Protein AF-A0A7C9BM23-F1 (afdb_monomer)

Mean predicted aligned error: 6.61 Å

Secondary structure (DSSP, 8-state):
-PPPHHHHHHHHHHHHHHHHHHHHHHHHHH-SS--HHHHHHHHHHHHHHHTSS---S-S-TT-HHHHHHHHHHHHHHHHHHHSSS----GGG-EEEEEESSHHHHHHHHB-GGGTTSTT--HHHHHHHHHHHHHHHSEEEEE-TTTBTTSSEEEEEEETTEEEEEEE---

Sequence (170 aa):
MKPNPAQQLYARQCHYDRLHHMKRFHELSALPTLDSDQTRLLHASRAILRGDASGSRSVDLSDSAYLAELDAFEVAENERLSKPYWEPYWSQGSEIGNAQSVEDAMDRYYKHDRLNRPGGTRERLIADRKQELEEKDFACVASHHDSVNGQMVFIRSMGGGLSVWGLPMR

Solvent-accessible surface area (backbone atoms only — not comparable to full-atom values): 9651 Å² total; per-residue (Å²): 132,82,79,51,72,67,56,52,52,50,51,52,50,53,51,49,18,48,43,52,34,49,53,50,34,53,56,55,65,31,46,95,72,70,56,74,65,55,4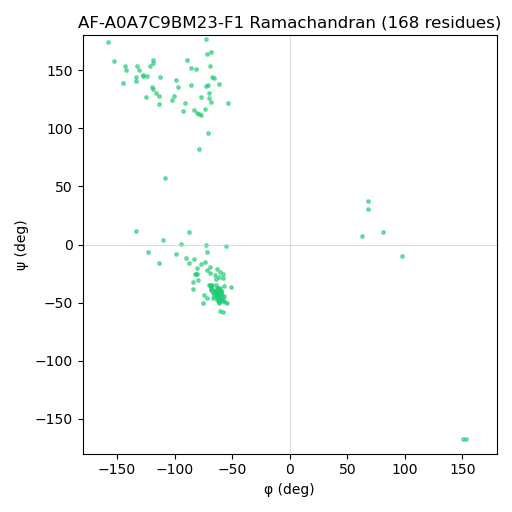6,50,51,36,52,51,24,52,33,31,78,71,67,75,40,89,58,77,84,77,56,67,91,81,44,63,68,60,51,52,53,44,52,52,50,49,51,53,51,50,58,55,67,67,44,99,56,92,76,80,67,64,74,43,36,44,79,77,50,72,29,94,44,70,64,53,39,38,69,73,41,31,46,68,81,62,42,77,39,95,91,45,53,65,67,59,57,44,51,56,34,51,53,34,30,74,77,66,46,32,24,77,64,18,51,42,86,42,17,71,84,55,22,29,29,32,38,30,74,45,105,88,46,33,40,27,32,39,28,73,85,129

pLDDT: mean 89.25, std 8.14, range [60.0, 98.0]

Structure (mmCIF, N/CA/C/O backbone):
data_AF-A0A7C9BM23-F1
#
_entry.id   AF-A0A7C9BM23-F1
#
loop_
_atom_site.group_PDB
_atom_site.id
_atom_site.type_symbol
_atom_site.label_atom_id
_atom_site.label_alt_id
_atom_site.label_comp_id
_atom_site.label_asym_id
_atom_site.label_entity_id
_atom_site.label_seq_id
_atom_site.pdbx_PDB_ins_code
_atom_site.Cartn_x
_atom_site.Cartn_y
_atom_site.Cartn_z
_atom_site.occupancy
_atom_site.B_iso_or_equiv
_atom_site.auth_seq_id
_atom_site.auth_comp_id
_atom_site.auth_asym_id
_atom_site.auth_atom_id
_atom_site.pdbx_PDB_model_num
ATOM 1 N N . MET A 1 1 ? 16.071 21.360 -28.395 1.00 68.06 1 MET A N 1
ATOM 2 C CA . MET A 1 1 ? 16.633 20.216 -29.153 1.00 68.06 1 MET A CA 1
ATOM 3 C C . MET A 1 1 ? 15.779 18.991 -28.869 1.00 68.06 1 MET A C 1
ATOM 5 O O . MET A 1 1 ? 15.486 18.762 -27.704 1.00 68.06 1 MET A O 1
ATOM 9 N N . LYS A 1 2 ? 15.331 18.247 -29.890 1.00 70.38 2 LYS A N 1
ATOM 10 C CA . LYS A 1 2 ? 14.633 16.966 -29.675 1.00 70.38 2 LYS A CA 1
ATOM 11 C C . LYS A 1 2 ? 15.652 15.922 -29.181 1.00 70.38 2 LYS A C 1
ATOM 13 O O . LYS A 1 2 ? 16.759 15.917 -29.721 1.00 70.38 2 LYS A O 1
ATOM 18 N N . PRO A 1 3 ? 15.323 15.081 -28.184 1.00 75.94 3 PRO A N 1
ATOM 19 C CA . PRO A 1 3 ? 16.239 14.051 -27.703 1.00 75.94 3 PRO A CA 1
ATOM 20 C C . PRO A 1 3 ? 16.566 13.063 -28.826 1.00 75.94 3 PRO A C 1
ATOM 22 O O . PRO A 1 3 ? 15.678 12.679 -29.594 1.00 75.94 3 PRO A O 1
ATOM 25 N N . ASN A 1 4 ? 17.835 12.670 -28.932 1.00 90.38 4 ASN A N 1
ATOM 26 C CA . ASN A 1 4 ? 18.282 11.701 -29.931 1.00 90.38 4 ASN A CA 1
ATOM 27 C C . ASN A 1 4 ? 17.778 10.275 -29.586 1.00 90.38 4 ASN A C 1
ATOM 29 O O . ASN A 1 4 ? 17.361 10.031 -28.450 1.00 90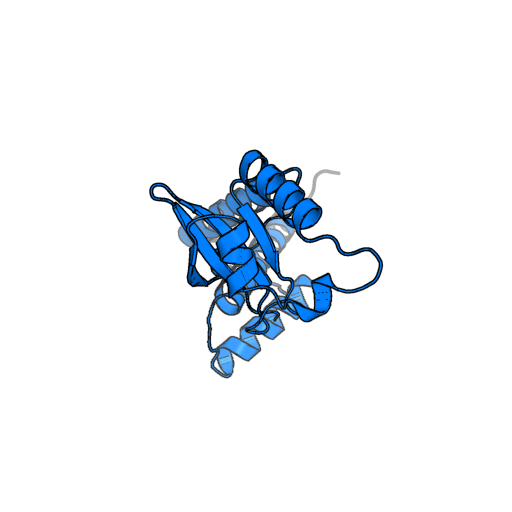.38 4 ASN A O 1
ATOM 33 N N . PRO A 1 5 ? 17.807 9.314 -30.529 1.00 90.38 5 PRO A N 1
ATOM 34 C CA . PRO A 1 5 ? 17.286 7.964 -30.288 1.00 90.38 5 PRO A CA 1
ATOM 35 C C . PRO A 1 5 ? 17.925 7.244 -29.090 1.00 90.38 5 PRO A C 1
ATOM 37 O O . PRO A 1 5 ? 17.234 6.553 -28.348 1.00 90.38 5 PRO A O 1
ATOM 40 N N . ALA A 1 6 ? 19.224 7.447 -28.850 1.00 89.44 6 ALA A N 1
ATOM 41 C CA . ALA A 1 6 ? 19.921 6.852 -27.711 1.00 89.44 6 ALA A CA 1
ATOM 42 C C . ALA A 1 6 ? 19.444 7.436 -26.369 1.00 89.44 6 ALA A C 1
ATOM 44 O O . ALA A 1 6 ? 19.278 6.702 -25.400 1.00 89.44 6 ALA A O 1
ATOM 45 N N . GLN A 1 7 ? 19.168 8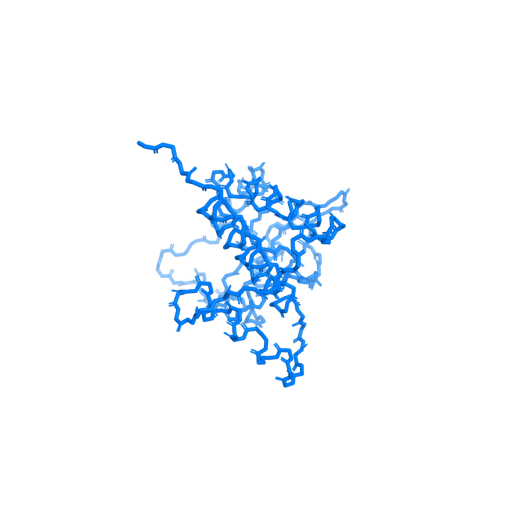.742 -26.320 1.00 90.31 7 GLN A N 1
ATOM 46 C CA . GLN A 1 7 ? 18.601 9.413 -25.148 1.00 90.31 7 GLN A CA 1
ATOM 47 C C . GLN A 1 7 ? 17.176 8.936 -24.864 1.00 90.31 7 GLN A C 1
ATOM 49 O O . GLN A 1 7 ? 16.829 8.727 -23.705 1.00 90.31 7 GLN A O 1
ATOM 54 N N . GLN A 1 8 ? 16.364 8.726 -25.904 1.00 91.25 8 GLN A N 1
ATOM 55 C CA . GLN A 1 8 ? 15.010 8.185 -25.754 1.00 91.25 8 GLN A CA 1
ATOM 56 C C . GLN A 1 8 ? 15.036 6.742 -25.237 1.00 91.25 8 GLN A C 1
ATOM 58 O O . GLN A 1 8 ? 14.298 6.411 -24.312 1.00 91.25 8 GLN A O 1
ATOM 63 N N . LEU A 1 9 ? 15.923 5.901 -25.782 1.00 91.75 9 LEU A N 1
ATOM 64 C CA . LEU A 1 9 ? 16.106 4.527 -25.313 1.00 91.75 9 LEU A CA 1
ATOM 65 C C . LEU A 1 9 ? 16.580 4.486 -23.857 1.00 91.75 9 LEU A C 1
ATOM 67 O O . LEU A 1 9 ? 16.040 3.728 -23.058 1.00 91.75 9 LEU A O 1
ATOM 71 N N . TYR A 1 10 ? 17.554 5.325 -23.502 1.00 91.50 10 TYR A N 1
ATOM 72 C CA . TYR A 1 10 ? 18.053 5.425 -22.134 1.00 91.50 10 TYR A CA 1
ATOM 73 C C . TYR A 1 10 ? 16.958 5.871 -21.159 1.00 91.50 10 TYR A C 1
ATOM 75 O O . TYR A 1 10 ? 16.771 5.243 -20.123 1.00 91.50 10 TYR A O 1
ATOM 83 N N . ALA A 1 11 ? 16.186 6.904 -21.510 1.00 91.50 11 ALA A N 1
ATOM 84 C CA . ALA A 1 11 ? 15.067 7.360 -20.690 1.00 91.50 11 ALA A CA 1
ATOM 85 C C . ALA A 1 11 ? 14.018 6.255 -20.497 1.00 91.50 11 ALA A C 1
ATOM 87 O O . ALA A 1 11 ? 13.554 6.043 -19.378 1.00 91.50 11 ALA A O 1
ATOM 88 N N . ARG A 1 12 ? 13.702 5.509 -21.563 1.00 93.94 12 ARG A N 1
ATOM 89 C CA . ARG A 1 12 ? 12.789 4.361 -21.503 1.00 93.94 12 ARG A CA 1
ATOM 90 C C . ARG A 1 12 ? 13.326 3.244 -20.606 1.00 93.94 12 ARG A C 1
ATOM 92 O O . ARG A 1 12 ? 12.566 2.692 -19.820 1.00 93.94 12 ARG A O 1
ATOM 99 N N . GLN A 1 13 ? 14.622 2.941 -20.674 1.00 94.88 13 GLN A N 1
ATOM 100 C CA . GLN A 1 13 ? 15.256 1.972 -19.778 1.00 94.88 13 GLN A CA 1
ATOM 101 C C . GLN A 1 13 ? 15.152 2.419 -18.315 1.00 94.88 13 GLN A C 1
ATOM 103 O O . GLN A 1 13 ? 14.698 1.650 -17.475 1.00 94.88 13 GLN A O 1
ATOM 108 N N . CYS A 1 14 ? 15.511 3.671 -18.013 1.00 92.44 14 CYS A N 1
ATOM 109 C CA . CYS A 1 14 ? 15.424 4.214 -16.657 1.00 92.44 14 CYS A CA 1
ATOM 110 C C . CYS A 1 14 ? 13.993 4.200 -16.106 1.00 92.44 14 CYS A C 1
ATOM 112 O O . CYS A 1 14 ? 13.806 3.948 -14.917 1.00 92.44 14 CYS A O 1
ATOM 114 N N . HIS A 1 15 ? 13.001 4.470 -16.960 1.00 94.19 15 HIS A N 1
ATOM 115 C CA . HIS A 1 15 ? 11.582 4.399 -16.609 1.00 94.19 15 HIS A CA 1
ATOM 116 C C . HIS A 1 15 ? 11.199 3.004 -16.115 1.00 94.19 15 HIS A C 1
ATOM 118 O O . HIS A 1 15 ? 10.787 2.837 -14.967 1.00 94.19 15 HIS A O 1
ATOM 124 N N . TYR A 1 16 ? 11.419 1.987 -16.948 1.00 96.56 16 TYR A N 1
ATOM 125 C CA . TYR A 1 16 ? 11.035 0.618 -16.613 1.00 96.56 16 TYR A CA 1
ATOM 126 C C . TYR A 1 16 ? 11.883 0.007 -15.501 1.00 96.56 16 TYR A C 1
ATOM 128 O O . TYR A 1 16 ? 11.343 -0.704 -14.657 1.00 96.56 16 TYR A O 1
ATOM 136 N N . ASP A 1 17 ? 13.176 0.329 -15.422 1.00 95.38 17 ASP A N 1
ATOM 137 C CA . ASP A 1 17 ? 14.011 -0.094 -14.296 1.00 95.38 17 ASP A CA 1
ATOM 138 C C . ASP A 1 17 ? 13.455 0.449 -12.970 1.00 95.38 17 ASP A C 1
ATOM 140 O O . ASP A 1 17 ? 13.357 -0.282 -11.979 1.00 95.38 17 ASP A O 1
ATOM 144 N N . ARG A 1 18 ? 13.025 1.718 -12.943 1.00 94.44 18 ARG A N 1
ATOM 145 C CA . ARG A 1 18 ? 12.400 2.312 -11.757 1.00 94.44 18 ARG A CA 1
ATOM 146 C C . ARG A 1 18 ? 11.097 1.599 -11.398 1.00 94.44 18 ARG A C 1
ATOM 148 O O . ARG A 1 18 ? 10.930 1.243 -10.231 1.00 94.44 18 ARG A O 1
ATOM 155 N N . LEU A 1 19 ? 10.213 1.361 -12.370 1.00 96.06 19 LEU A N 1
ATOM 156 C CA . LEU A 1 19 ? 8.953 0.643 -12.144 1.00 96.06 19 LEU A CA 1
ATOM 157 C C . LEU A 1 19 ? 9.189 -0.779 -11.623 1.00 96.06 19 LEU A C 1
ATOM 159 O O . LEU A 1 19 ? 8.552 -1.181 -10.651 1.00 96.06 19 LEU A O 1
ATOM 163 N N . HIS A 1 20 ? 10.161 -1.505 -12.181 1.00 96.75 20 HIS A N 1
ATOM 164 C CA . HIS A 1 20 ? 10.568 -2.823 -11.692 1.00 96.75 20 HIS A CA 1
ATOM 165 C C . HIS A 1 20 ? 10.965 -2.779 -10.214 1.00 96.75 20 HIS A C 1
ATOM 167 O O . HIS A 1 20 ? 10.493 -3.583 -9.408 1.00 96.75 20 HIS A O 1
ATOM 173 N N . HIS A 1 21 ? 11.820 -1.827 -9.832 1.00 95.88 21 HIS A N 1
ATOM 174 C CA . HIS A 1 21 ? 12.266 -1.708 -8.447 1.00 95.88 21 HIS A CA 1
ATOM 175 C C . HIS A 1 21 ? 11.147 -1.276 -7.498 1.00 95.88 21 HIS A C 1
ATOM 177 O O . HIS A 1 21 ? 11.109 -1.775 -6.372 1.00 95.88 21 HIS A O 1
ATOM 183 N N . MET A 1 22 ? 10.229 -0.408 -7.940 1.00 94.00 22 MET A N 1
ATOM 184 C CA . MET A 1 22 ? 9.022 -0.067 -7.182 1.00 94.00 22 MET A CA 1
ATOM 185 C C . MET A 1 22 ? 8.180 -1.319 -6.954 1.00 94.00 22 MET A C 1
ATOM 187 O O . MET A 1 22 ? 7.976 -1.709 -5.806 1.00 94.00 22 MET A O 1
ATOM 191 N N . LYS A 1 23 ? 7.776 -2.006 -8.025 1.00 94.75 23 LYS A N 1
ATOM 192 C CA . LYS A 1 23 ? 6.951 -3.214 -7.952 1.00 94.75 23 LYS A CA 1
ATOM 193 C C . LYS A 1 23 ? 7.570 -4.280 -7.045 1.00 94.75 23 LYS A C 1
ATOM 195 O O . LYS A 1 23 ? 6.929 -4.722 -6.095 1.00 94.75 23 LYS A O 1
ATOM 200 N N . ARG A 1 24 ? 8.853 -4.600 -7.245 1.00 95.00 24 ARG A N 1
ATOM 201 C CA . ARG A 1 24 ? 9.592 -5.562 -6.411 1.00 95.00 24 ARG A CA 1
ATOM 202 C C . ARG A 1 24 ? 9.637 -5.139 -4.942 1.00 95.00 24 ARG A C 1
ATOM 204 O O . ARG A 1 24 ? 9.511 -5.980 -4.057 1.00 95.00 24 ARG A O 1
ATOM 211 N N . PHE A 1 25 ? 9.812 -3.846 -4.662 1.00 92.94 25 PHE A N 1
ATOM 212 C CA . PHE A 1 25 ? 9.757 -3.334 -3.294 1.00 92.94 25 PHE A CA 1
ATOM 213 C C . PHE A 1 25 ? 8.370 -3.541 -2.673 1.00 92.94 25 PHE A C 1
ATOM 215 O O . PHE A 1 25 ? 8.296 -3.993 -1.529 1.00 92.94 25 PHE A O 1
ATOM 222 N N . HIS A 1 26 ? 7.287 -3.265 -3.408 1.00 89.69 26 HIS A N 1
ATOM 223 C CA . HIS A 1 26 ? 5.919 -3.482 -2.929 1.00 89.69 26 HIS A CA 1
ATOM 224 C C . HIS A 1 26 ? 5.643 -4.951 -2.620 1.00 89.69 26 HIS A C 1
ATOM 226 O O . HIS A 1 26 ? 5.177 -5.256 -1.523 1.00 89.69 26 HIS A O 1
ATOM 232 N N . GLU A 1 27 ? 5.983 -5.847 -3.543 1.00 91.81 27 GLU A N 1
ATOM 233 C CA . GLU A 1 27 ? 5.754 -7.288 -3.407 1.00 91.81 27 GLU A CA 1
ATOM 234 C C . GLU A 1 27 ? 6.509 -7.873 -2.216 1.00 91.81 27 GLU A C 1
ATOM 236 O O . GLU A 1 27 ? 5.921 -8.535 -1.365 1.00 91.81 27 GLU A O 1
ATOM 241 N N . LEU A 1 28 ? 7.801 -7.564 -2.091 1.00 91.94 28 LEU A N 1
ATOM 242 C CA . LEU A 1 28 ? 8.608 -8.042 -0.968 1.00 91.94 28 LEU A CA 1
ATOM 243 C C . LEU A 1 28 ? 8.169 -7.407 0.363 1.00 91.94 28 LEU A C 1
ATOM 245 O O . LEU A 1 28 ? 8.174 -8.066 1.401 1.00 91.94 28 LEU A O 1
ATOM 249 N N . SER A 1 29 ? 7.733 -6.145 0.361 1.00 87.19 29 SER A N 1
ATOM 250 C CA . SER A 1 29 ? 7.209 -5.495 1.572 1.00 87.19 29 SER A CA 1
ATOM 251 C C . SER A 1 29 ? 5.861 -6.062 2.025 1.00 87.19 29 SER A C 1
ATOM 253 O O . SER A 1 29 ? 5.497 -5.882 3.185 1.00 87.19 29 SER A O 1
ATOM 255 N N . ALA A 1 30 ? 5.132 -6.750 1.146 1.00 84.56 30 ALA A N 1
ATOM 256 C CA . ALA A 1 30 ? 3.890 -7.431 1.488 1.00 84.56 30 ALA A CA 1
ATOM 257 C C . ALA A 1 30 ? 4.117 -8.813 2.127 1.00 84.56 30 ALA A C 1
ATOM 259 O O . ALA A 1 30 ? 3.288 -9.275 2.909 1.00 84.56 30 ALA A O 1
ATOM 260 N N . LEU A 1 31 ? 5.250 -9.474 1.857 1.00 85.75 31 LEU A N 1
ATOM 261 C CA . LEU A 1 31 ? 5.505 -10.830 2.355 1.00 85.75 31 LEU A CA 1
ATOM 262 C C . LEU A 1 31 ? 5.731 -10.850 3.871 1.00 85.75 31 LEU A C 1
ATOM 264 O O . LEU A 1 31 ? 6.624 -10.145 4.337 1.00 85.75 31 LEU A O 1
ATOM 268 N N . PRO A 1 32 ? 5.000 -11.656 4.666 1.00 79.44 32 PRO A N 1
ATOM 269 C CA . PRO A 1 32 ? 5.094 -11.652 6.132 1.00 79.44 32 PRO A CA 1
ATOM 270 C C . PRO A 1 32 ? 6.470 -12.079 6.657 1.00 79.44 32 PRO A C 1
ATOM 272 O O . PRO A 1 32 ? 6.901 -11.616 7.709 1.00 79.44 32 PRO A O 1
ATOM 275 N N . THR A 1 33 ? 7.165 -12.938 5.913 1.00 85.19 33 THR A N 1
ATOM 276 C CA . THR A 1 33 ? 8.538 -13.365 6.190 1.00 85.19 33 THR A CA 1
ATOM 277 C C . THR A 1 33 ? 9.340 -13.300 4.899 1.00 85.19 33 THR A C 1
ATOM 279 O O . THR A 1 33 ? 8.792 -13.542 3.824 1.00 85.19 33 THR A O 1
ATOM 282 N N . LEU A 1 34 ? 10.613 -12.928 5.014 1.00 89.94 34 LEU A N 1
ATOM 283 C CA . LEU A 1 34 ? 11.549 -12.848 3.899 1.00 89.94 34 LEU A CA 1
ATOM 284 C C . LEU A 1 34 ? 12.708 -13.797 4.171 1.00 89.94 34 LEU A C 1
ATOM 286 O O . LEU A 1 34 ? 13.249 -13.809 5.280 1.00 89.94 34 LEU A O 1
ATOM 290 N N . ASP A 1 35 ? 13.115 -14.555 3.160 1.00 94.94 35 ASP A N 1
ATOM 291 C CA . ASP A 1 35 ? 14.406 -15.235 3.197 1.00 94.94 35 ASP A CA 1
ATOM 292 C C . ASP A 1 35 ? 15.569 -14.233 3.015 1.00 94.94 35 ASP A C 1
ATOM 294 O O . ASP A 1 35 ? 15.382 -13.020 2.836 1.00 94.94 35 ASP A O 1
ATOM 298 N N . SER A 1 36 ? 16.806 -14.727 3.098 1.00 94.44 36 SER A N 1
ATOM 299 C CA . SER A 1 36 ? 18.003 -13.889 2.979 1.00 94.44 36 SER A CA 1
ATOM 300 C C . SER A 1 36 ? 18.130 -13.206 1.616 1.00 94.44 36 SER A C 1
ATOM 302 O O . SER A 1 36 ? 18.566 -12.054 1.542 1.00 94.44 36 SER A O 1
ATOM 304 N N . ASP A 1 37 ? 17.745 -13.887 0.537 1.00 95.44 37 ASP A N 1
ATOM 305 C CA . ASP A 1 37 ? 17.838 -13.344 -0.817 1.00 95.44 37 ASP A CA 1
ATOM 306 C C . ASP A 1 37 ? 16.762 -12.293 -1.067 1.00 95.44 37 ASP A C 1
ATOM 308 O O . ASP A 1 37 ? 17.052 -11.209 -1.574 1.00 95.44 37 ASP A O 1
ATOM 312 N N . GLN A 1 38 ? 15.538 -12.560 -0.634 1.00 95.44 38 GLN A N 1
ATOM 313 C CA . GLN A 1 38 ? 14.426 -11.621 -0.667 1.00 95.44 38 GLN A CA 1
ATOM 314 C C . GLN A 1 38 ? 14.732 -10.366 0.155 1.00 95.44 38 GLN A C 1
ATOM 316 O O . GLN A 1 38 ? 14.505 -9.248 -0.309 1.00 95.44 38 GLN A O 1
ATOM 321 N N . THR A 1 39 ? 15.337 -10.524 1.333 1.00 93.69 39 THR A N 1
ATOM 322 C CA . THR A 1 39 ? 15.798 -9.399 2.159 1.00 93.69 39 THR A CA 1
ATOM 323 C C . THR A 1 39 ? 16.825 -8.553 1.405 1.00 93.69 39 THR A C 1
ATOM 325 O O . THR A 1 39 ?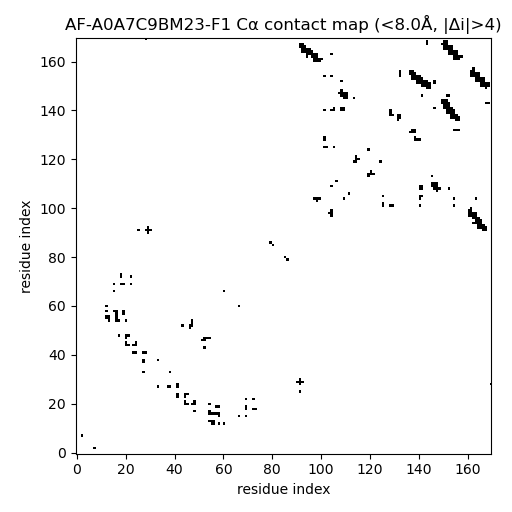 16.694 -7.329 1.311 1.00 93.69 39 THR A O 1
ATOM 328 N N . ARG A 1 40 ? 17.822 -9.196 0.784 1.00 95.00 40 ARG A N 1
ATOM 329 C CA . ARG A 1 40 ? 18.836 -8.517 -0.035 1.00 95.00 40 ARG A CA 1
ATOM 330 C C . ARG A 1 40 ? 18.213 -7.774 -1.221 1.00 95.00 40 ARG A C 1
ATOM 332 O O . ARG A 1 40 ? 18.575 -6.625 -1.474 1.00 95.00 40 ARG A O 1
ATOM 339 N N . LEU A 1 41 ? 17.269 -8.392 -1.931 1.00 94.88 41 LEU A N 1
ATOM 340 C CA . LEU A 1 41 ? 16.561 -7.783 -3.062 1.00 94.88 41 LEU A CA 1
ATOM 341 C C . LEU A 1 41 ? 15.706 -6.585 -2.632 1.00 94.88 41 LEU A C 1
ATOM 343 O O . LEU A 1 41 ? 15.694 -5.563 -3.328 1.00 94.88 41 LEU A O 1
ATOM 347 N N . LEU A 1 42 ? 15.033 -6.667 -1.483 1.00 93.94 42 LEU A N 1
ATOM 348 C CA . LEU A 1 42 ? 14.263 -5.561 -0.915 1.00 93.94 42 LEU A CA 1
ATOM 349 C C . LEU A 1 42 ? 15.176 -4.365 -0.614 1.00 93.94 42 LEU A C 1
ATOM 351 O O . LEU A 1 42 ? 14.903 -3.252 -1.071 1.00 93.94 42 LEU A O 1
ATOM 355 N N . HIS A 1 43 ? 16.296 -4.596 0.081 1.00 93.00 43 HIS A N 1
ATOM 356 C CA . HIS A 1 43 ? 17.279 -3.550 0.382 1.00 93.00 43 HIS A CA 1
ATOM 357 C C . HIS A 1 43 ? 17.888 -2.936 -0.881 1.00 93.00 43 HIS A C 1
ATOM 359 O O . HIS A 1 43 ? 17.973 -1.712 -0.976 1.00 93.00 43 HIS A O 1
ATOM 365 N N . ALA A 1 44 ? 18.249 -3.758 -1.871 1.00 93.31 44 ALA A N 1
ATOM 366 C CA . ALA A 1 44 ? 18.778 -3.276 -3.144 1.00 93.31 44 ALA A CA 1
ATOM 367 C C . ALA A 1 44 ? 17.763 -2.390 -3.885 1.00 93.31 44 ALA A C 1
ATOM 369 O O . ALA A 1 44 ? 18.114 -1.315 -4.362 1.00 93.31 44 ALA A O 1
ATOM 370 N N . SER A 1 45 ? 16.488 -2.798 -3.930 1.00 95.06 45 SER A N 1
ATOM 371 C CA . SER A 1 45 ? 15.414 -1.981 -4.524 1.00 95.06 45 SER A CA 1
ATOM 372 C C . SER A 1 45 ? 15.271 -0.649 -3.802 1.00 95.06 45 SER A C 1
ATOM 374 O O . SER A 1 45 ? 15.207 0.394 -4.442 1.00 95.06 45 SER A O 1
ATOM 376 N N . ARG A 1 46 ? 15.274 -0.674 -2.464 1.00 93.75 46 ARG A N 1
ATOM 377 C CA . ARG A 1 46 ? 15.160 0.531 -1.638 1.00 93.75 46 ARG A CA 1
ATOM 378 C C . ARG A 1 46 ? 16.304 1.511 -1.897 1.00 93.75 46 ARG A C 1
ATOM 380 O O . ARG A 1 46 ? 16.042 2.703 -2.014 1.00 93.75 46 ARG A O 1
ATOM 387 N N . ALA A 1 47 ? 17.540 1.021 -1.996 1.00 92.75 47 ALA A N 1
ATOM 388 C CA . ALA A 1 47 ? 18.710 1.848 -2.292 1.00 92.75 47 ALA A CA 1
ATOM 389 C C . ALA A 1 47 ? 18.602 2.503 -3.678 1.00 92.75 47 ALA A C 1
ATOM 391 O O . ALA A 1 47 ? 18.794 3.708 -3.811 1.00 92.75 47 ALA A O 1
ATOM 392 N N . ILE A 1 48 ? 18.205 1.739 -4.699 1.00 93.12 48 ILE A N 1
ATOM 393 C CA . ILE A 1 48 ? 18.019 2.258 -6.062 1.00 93.12 48 ILE A CA 1
ATOM 394 C C . ILE A 1 48 ? 16.923 3.329 -6.107 1.00 93.12 48 ILE A C 1
ATOM 396 O O . ILE A 1 48 ? 17.130 4.401 -6.671 1.00 93.12 48 ILE A O 1
ATOM 400 N N . LEU A 1 49 ? 15.774 3.082 -5.472 1.00 92.25 49 LEU A N 1
ATOM 401 C CA . LEU A 1 49 ? 14.656 4.034 -5.447 1.00 92.25 49 LEU A CA 1
ATOM 402 C C . LEU A 1 49 ? 14.988 5.337 -4.707 1.00 92.25 49 LEU A C 1
ATOM 404 O O . LEU A 1 49 ? 14.398 6.374 -5.006 1.00 92.25 49 LEU A O 1
ATOM 408 N N . ARG A 1 50 ? 15.933 5.296 -3.762 1.00 92.69 50 ARG A N 1
ATOM 409 C CA . ARG A 1 50 ? 16.454 6.477 -3.055 1.00 92.69 50 ARG A CA 1
ATOM 410 C C . ARG A 1 50 ? 17.548 7.219 -3.818 1.00 92.69 50 ARG A C 1
ATOM 412 O O . ARG A 1 50 ? 17.872 8.342 -3.449 1.00 92.69 50 ARG A O 1
ATOM 419 N N . GLY A 1 51 ? 18.088 6.620 -4.879 1.00 89.69 51 GLY A N 1
ATOM 420 C CA . GLY A 1 51 ? 19.249 7.140 -5.598 1.00 89.69 51 GLY A CA 1
ATOM 421 C C . GLY A 1 51 ? 20.590 6.805 -4.938 1.00 89.69 51 GLY A C 1
ATOM 422 O O . GLY A 1 51 ? 21.614 7.327 -5.367 1.00 89.69 51 GLY A O 1
ATOM 423 N N . ASP A 1 52 ? 20.602 5.917 -3.939 1.00 90.69 52 ASP A N 1
ATOM 424 C CA . ASP A 1 52 ? 21.815 5.475 -3.236 1.00 90.69 52 ASP A CA 1
ATOM 425 C C . ASP A 1 52 ? 22.624 4.453 -4.064 1.00 90.69 52 ASP A C 1
ATOM 427 O O . ASP A 1 52 ? 23.795 4.199 -3.786 1.00 90.69 52 ASP A O 1
ATOM 431 N N . ALA A 1 53 ? 22.004 3.843 -5.081 1.00 87.19 53 ALA A N 1
ATOM 432 C CA . ALA A 1 53 ? 22.622 2.873 -5.983 1.00 87.19 53 ALA A CA 1
ATOM 433 C C . ALA A 1 53 ? 22.105 3.041 -7.421 1.00 87.19 53 ALA A C 1
ATOM 435 O O . ALA A 1 53 ? 20.975 3.483 -7.639 1.00 87.19 53 ALA A O 1
ATOM 436 N N . SER A 1 54 ? 22.908 2.651 -8.417 1.00 80.50 54 SER A N 1
ATOM 437 C CA . SER A 1 54 ? 22.454 2.616 -9.809 1.00 80.50 54 SER A CA 1
ATOM 438 C C . SER A 1 54 ? 21.566 1.395 -10.056 1.00 80.50 54 SER A C 1
ATOM 440 O O . SER A 1 54 ? 21.943 0.258 -9.780 1.00 80.50 54 SER A O 1
ATOM 442 N N . GLY A 1 55 ? 20.377 1.630 -10.602 1.00 70.19 55 GLY A N 1
ATOM 443 C CA . GLY A 1 55 ? 19.463 0.576 -11.041 1.00 70.19 55 GLY A CA 1
ATOM 444 C C . GLY A 1 55 ? 19.380 0.512 -12.551 1.00 70.19 55 GLY A C 1
ATOM 445 O O . GLY A 1 55 ? 18.309 0.739 -13.087 1.00 70.19 55 GLY A O 1
ATOM 446 N N . SER A 1 56 ? 20.502 0.317 -13.242 1.00 71.94 56 SER A N 1
ATOM 447 C CA . SER A 1 56 ? 20.505 0.298 -14.708 1.00 71.94 56 SER A CA 1
ATOM 448 C C . SER A 1 56 ? 20.443 -1.124 -15.259 1.00 71.94 56 SER A C 1
ATOM 450 O O . SER A 1 56 ? 21.257 -1.956 -14.854 1.00 71.94 56 SER A O 1
ATOM 452 N N . ARG A 1 57 ? 19.601 -1.332 -16.279 1.00 83.75 57 ARG A N 1
ATOM 453 C CA . ARG A 1 57 ? 19.456 -2.572 -17.068 1.00 83.75 57 ARG A CA 1
ATOM 454 C C . ARG A 1 57 ? 18.873 -3.743 -16.274 1.00 83.75 57 ARG A C 1
ATOM 456 O O . ARG A 1 57 ? 19.283 -4.885 -16.464 1.00 83.75 57 ARG A O 1
ATOM 463 N N . SER A 1 58 ? 17.929 -3.449 -15.388 1.00 89.75 58 SER A N 1
ATOM 464 C CA . SER A 1 58 ? 17.183 -4.459 -14.630 1.00 89.75 58 SER A CA 1
ATOM 465 C C . SER A 1 58 ? 16.048 -5.077 -15.452 1.00 89.75 58 SER A C 1
ATOM 467 O O . SER A 1 58 ? 15.583 -6.163 -15.117 1.00 89.75 58 SER A O 1
ATOM 469 N N . VAL A 1 59 ? 15.601 -4.392 -16.511 1.00 94.44 59 VAL A N 1
ATOM 470 C CA . VAL A 1 59 ? 14.480 -4.808 -17.365 1.00 94.44 59 VAL A CA 1
ATOM 471 C C . VAL A 1 59 ? 14.924 -5.033 -18.809 1.00 94.44 59 VAL A C 1
ATOM 473 O O . VAL A 1 59 ? 15.606 -4.190 -19.394 1.00 94.44 59 VAL A O 1
ATOM 476 N N . ASP A 1 60 ? 14.487 -6.144 -19.402 1.00 95.25 60 ASP A N 1
ATOM 477 C CA . ASP A 1 60 ? 14.587 -6.387 -20.841 1.00 95.25 60 ASP A CA 1
ATOM 478 C C . ASP A 1 60 ? 13.472 -5.632 -21.583 1.00 95.25 60 ASP A C 1
ATOM 480 O O . ASP A 1 60 ? 12.293 -5.957 -21.466 1.00 95.25 60 ASP A O 1
ATOM 484 N N . LEU A 1 61 ? 13.841 -4.619 -22.372 1.00 95.12 61 LEU A N 1
ATOM 485 C CA . LEU A 1 61 ? 12.882 -3.808 -23.134 1.00 95.12 61 LEU A CA 1
ATOM 486 C C . LEU A 1 61 ? 12.245 -4.543 -24.326 1.00 95.12 61 LEU A C 1
ATOM 488 O O . LEU A 1 61 ? 11.368 -3.973 -24.984 1.00 95.12 61 LEU A O 1
ATOM 492 N N . SER A 1 62 ? 12.698 -5.758 -24.642 1.00 96.25 62 SER A N 1
ATOM 493 C CA . SER A 1 62 ? 12.074 -6.617 -25.652 1.00 96.25 62 SER A CA 1
ATOM 494 C C . SER A 1 62 ? 10.954 -7.496 -25.085 1.00 96.25 62 SER A C 1
ATOM 496 O O . SER A 1 62 ? 10.109 -7.968 -25.848 1.00 96.25 62 SER A O 1
ATOM 498 N N . ASP A 1 63 ? 10.881 -7.651 -23.759 1.00 97.62 63 ASP A N 1
ATOM 499 C CA . ASP A 1 63 ? 9.837 -8.422 -23.087 1.00 97.62 63 ASP A CA 1
ATOM 500 C C . ASP A 1 63 ? 8.533 -7.619 -22.977 1.00 97.62 63 ASP A C 1
ATOM 502 O O . ASP A 1 63 ? 8.211 -7.005 -21.960 1.00 97.62 63 ASP A O 1
ATOM 506 N N . SER A 1 64 ? 7.754 -7.622 -24.058 1.00 96.62 64 SER A N 1
ATOM 507 C CA . SER A 1 64 ? 6.481 -6.892 -24.119 1.00 96.62 64 SER A CA 1
ATOM 508 C C . SER A 1 64 ? 5.467 -7.295 -23.042 1.00 96.62 64 SER A C 1
ATOM 510 O O . SER A 1 64 ? 4.667 -6.453 -22.635 1.00 96.62 64 SER A O 1
ATOM 512 N N . ALA A 1 65 ? 5.498 -8.546 -22.567 1.00 97.75 65 ALA A N 1
ATOM 513 C CA . ALA A 1 65 ? 4.568 -9.012 -21.545 1.00 97.75 65 ALA A CA 1
ATOM 514 C C . ALA A 1 65 ? 4.918 -8.393 -20.190 1.00 97.75 65 ALA A C 1
ATOM 516 O O . ALA A 1 65 ? 4.043 -7.853 -19.513 1.00 97.75 65 ALA A O 1
ATOM 517 N N . TYR A 1 66 ? 6.204 -8.397 -19.837 1.00 97.69 66 TYR A N 1
ATOM 518 C CA . TYR A 1 66 ? 6.656 -7.790 -18.594 1.00 97.69 66 TYR A CA 1
ATOM 519 C C . TYR A 1 66 ? 6.531 -6.260 -18.603 1.00 97.69 66 TYR A C 1
ATOM 521 O O . TYR A 1 66 ? 6.148 -5.664 -17.597 1.00 97.69 66 TYR A O 1
ATOM 529 N N . LEU A 1 67 ? 6.766 -5.604 -19.746 1.00 97.94 67 LEU A N 1
ATOM 530 C CA . LEU A 1 67 ? 6.519 -4.163 -19.866 1.00 97.94 67 LEU A CA 1
ATOM 531 C C . LEU A 1 67 ? 5.040 -3.811 -19.646 1.00 97.94 67 LEU A C 1
ATOM 533 O O . LEU A 1 67 ? 4.758 -2.858 -18.927 1.00 97.94 67 LEU A O 1
ATOM 537 N N . ALA A 1 68 ? 4.106 -4.603 -20.184 1.00 97.75 68 ALA A N 1
ATOM 538 C CA . ALA A 1 68 ? 2.674 -4.388 -19.970 1.00 97.75 68 ALA A CA 1
ATOM 539 C C . ALA A 1 68 ? 2.267 -4.557 -18.493 1.00 97.75 68 ALA A C 1
ATOM 541 O O . ALA A 1 68 ? 1.403 -3.834 -17.998 1.00 97.75 68 ALA A O 1
ATOM 542 N N . GLU A 1 69 ? 2.908 -5.479 -17.770 1.00 97.62 69 GLU A N 1
ATOM 543 C CA . GLU A 1 69 ? 2.725 -5.638 -16.324 1.00 97.62 69 GLU A CA 1
ATOM 544 C C . GLU A 1 69 ? 3.210 -4.403 -15.545 1.00 97.62 69 GLU A C 1
ATOM 546 O O . GLU A 1 69 ? 2.536 -3.946 -14.619 1.00 97.62 69 GLU A O 1
ATOM 551 N N . LEU A 1 70 ? 4.356 -3.831 -15.934 1.00 97.94 70 LEU A N 1
ATOM 552 C CA . LEU A 1 70 ? 4.882 -2.603 -15.333 1.00 97.94 70 LEU A CA 1
ATOM 553 C C . LEU A 1 70 ? 4.020 -1.377 -15.662 1.00 97.94 70 LEU A C 1
ATOM 555 O O . LEU A 1 70 ? 3.794 -0.557 -14.774 1.00 97.94 70 LEU A O 1
ATOM 559 N N . ASP A 1 71 ? 3.500 -1.276 -16.886 1.00 98.00 71 ASP A N 1
ATOM 560 C CA . ASP A 1 71 ? 2.573 -0.212 -17.284 1.00 98.00 71 ASP A CA 1
ATOM 561 C C . ASP A 1 71 ? 1.268 -0.293 -16.465 1.00 98.00 71 ASP A C 1
ATOM 563 O O . ASP A 1 71 ? 0.787 0.716 -15.950 1.00 98.00 71 ASP A O 1
ATOM 567 N N . ALA A 1 72 ? 0.714 -1.496 -16.271 1.00 97.06 72 ALA A N 1
ATOM 568 C CA . ALA A 1 72 ? -0.471 -1.698 -15.433 1.00 97.06 72 ALA A CA 1
ATOM 569 C C . ALA A 1 72 ? -0.212 -1.329 -13.961 1.00 97.06 72 ALA A C 1
ATOM 571 O O . ALA A 1 72 ? -1.058 -0.706 -13.315 1.00 97.06 72 ALA A O 1
ATOM 572 N N . PHE A 1 73 ? 0.968 -1.676 -13.439 1.00 95.38 73 PHE A N 1
ATOM 573 C CA . PHE A 1 73 ? 1.401 -1.264 -12.105 1.00 95.38 73 PHE A CA 1
ATOM 574 C C . PHE A 1 73 ? 1.512 0.265 -11.984 1.00 95.38 73 PHE A C 1
ATOM 576 O O . PHE A 1 73 ? 1.047 0.837 -11.000 1.00 95.38 73 PHE A O 1
ATOM 583 N N . GLU A 1 74 ? 2.079 0.941 -12.986 1.00 96.94 74 GLU A N 1
ATOM 584 C CA . GLU A 1 74 ? 2.180 2.402 -13.013 1.00 96.94 74 GLU A CA 1
ATOM 585 C C . GLU A 1 74 ? 0.803 3.079 -13.024 1.00 96.94 74 GLU A C 1
ATOM 587 O O . GLU A 1 74 ? 0.588 4.043 -12.288 1.00 96.94 74 GLU A O 1
ATOM 592 N N . VAL A 1 75 ? -0.141 2.570 -13.821 1.00 95.81 75 VAL A N 1
ATOM 593 C CA . VAL A 1 75 ? -1.522 3.077 -13.842 1.00 95.81 75 VAL A CA 1
ATOM 594 C C . VAL A 1 75 ? -2.152 2.971 -12.454 1.00 95.81 75 VAL A C 1
ATOM 596 O O . VAL A 1 75 ? -2.657 3.973 -11.947 1.00 95.81 75 VAL A O 1
ATOM 599 N N . ALA A 1 76 ? -2.048 1.809 -11.803 1.00 92.00 76 ALA A N 1
ATOM 600 C CA . ALA A 1 76 ? -2.587 1.606 -10.459 1.00 92.00 76 ALA A CA 1
ATOM 601 C C . ALA A 1 76 ? -1.950 2.549 -9.418 1.00 92.00 76 ALA A C 1
ATOM 603 O O . ALA A 1 76 ? -2.653 3.121 -8.582 1.00 92.00 76 ALA A O 1
ATOM 604 N N . GLU A 1 77 ? -0.632 2.769 -9.481 1.00 91.75 77 GLU A N 1
ATOM 605 C CA . GLU A 1 77 ? 0.045 3.714 -8.585 1.00 91.75 77 GLU A CA 1
ATOM 606 C C . GLU A 1 77 ? -0.369 5.164 -8.832 1.00 91.75 77 GLU A C 1
ATOM 608 O O . GLU A 1 77 ? -0.564 5.921 -7.879 1.00 91.75 77 GLU A O 1
ATOM 613 N N . ASN A 1 78 ? -0.543 5.560 -10.091 1.00 92.62 78 ASN A N 1
ATOM 614 C CA . ASN A 1 78 ? -0.992 6.905 -10.436 1.00 92.62 78 ASN A CA 1
ATOM 615 C C . ASN A 1 78 ? -2.432 7.153 -9.979 1.00 92.62 78 ASN A C 1
ATOM 617 O O . ASN A 1 78 ? -2.715 8.208 -9.411 1.00 92.62 78 ASN A O 1
ATOM 621 N N . GLU A 1 79 ? -3.328 6.180 -10.154 1.00 91.25 79 GLU A N 1
ATOM 622 C CA . GLU A 1 79 ? -4.690 6.240 -9.618 1.00 91.25 79 GLU A CA 1
ATOM 623 C C . GLU A 1 79 ? -4.673 6.404 -8.095 1.00 91.25 79 GLU A C 1
ATOM 625 O O . GLU A 1 79 ? -5.337 7.295 -7.558 1.00 91.25 79 GLU A O 1
ATOM 630 N N . ARG A 1 80 ? -3.846 5.619 -7.396 1.00 89.25 80 ARG A N 1
ATOM 631 C CA . ARG A 1 80 ? -3.666 5.717 -5.943 1.00 89.25 80 ARG A CA 1
ATOM 632 C C . ARG A 1 80 ? -3.159 7.095 -5.509 1.00 89.25 80 ARG A C 1
ATOM 634 O O . ARG A 1 80 ? -3.692 7.673 -4.566 1.00 89.25 80 ARG A O 1
ATOM 641 N N . LEU A 1 81 ? -2.138 7.622 -6.185 1.00 88.75 81 LEU A N 1
ATOM 642 C CA . LEU A 1 81 ? -1.528 8.924 -5.887 1.00 88.75 81 LEU A CA 1
ATOM 643 C C . LEU A 1 81 ? -2.416 10.114 -6.268 1.00 88.75 81 LEU A C 1
ATOM 645 O O . LEU A 1 81 ? -2.232 11.199 -5.722 1.00 88.75 81 LEU A O 1
ATOM 649 N N . SER A 1 82 ? -3.365 9.925 -7.187 1.00 91.00 82 SER A N 1
ATOM 650 C CA . SER A 1 82 ? -4.310 10.969 -7.599 1.00 91.00 82 SER A CA 1
ATOM 651 C C . SER A 1 82 ? -5.395 11.258 -6.556 1.00 91.00 82 SER A C 1
ATOM 653 O O . SER A 1 82 ? -6.058 12.295 -6.629 1.00 91.00 82 SER A O 1
ATOM 655 N N . LYS A 1 83 ? -5.576 10.367 -5.572 1.00 88.75 83 LYS A N 1
ATOM 656 C CA . LYS A 1 83 ? -6.559 10.541 -4.499 1.00 88.75 83 LYS A CA 1
ATOM 657 C C . LYS A 1 83 ? -6.179 11.740 -3.613 1.00 88.75 83 LYS A C 1
ATOM 659 O O . LYS A 1 83 ? -5.001 11.943 -3.322 1.00 88.75 83 LYS A O 1
ATOM 664 N N . PRO A 1 84 ? -7.160 12.520 -3.114 1.00 91.12 84 PRO A N 1
ATOM 665 C CA . PRO A 1 84 ? -6.898 13.694 -2.274 1.00 91.12 84 PRO A CA 1
ATOM 666 C C . PRO A 1 84 ? -6.438 13.334 -0.852 1.00 91.12 84 PRO A C 1
ATOM 668 O O . PRO A 1 84 ? -6.185 14.213 -0.030 1.00 91.12 84 PRO A O 1
ATOM 671 N N . TYR A 1 85 ? -6.342 12.042 -0.548 1.00 87.81 85 TYR A N 1
ATOM 672 C CA . TYR A 1 85 ? -5.906 11.501 0.725 1.00 87.81 85 TYR A CA 1
ATOM 673 C C . TYR A 1 85 ? -4.875 10.398 0.501 1.00 87.81 85 TYR A C 1
ATOM 675 O O . TYR A 1 85 ? -4.859 9.717 -0.523 1.00 87.81 85 TYR A O 1
ATOM 683 N N . TRP A 1 86 ? -4.017 10.202 1.498 1.00 87.94 86 TRP A N 1
ATOM 684 C CA . TRP A 1 86 ? -3.123 9.054 1.524 1.00 87.94 86 TRP A CA 1
ATOM 685 C C . TRP A 1 86 ? -3.915 7.783 1.832 1.00 87.94 86 TRP A C 1
ATOM 687 O O . TRP A 1 86 ? -4.723 7.770 2.761 1.00 87.94 86 TRP A O 1
ATOM 697 N N . GLU A 1 87 ? -3.633 6.708 1.100 1.00 87.88 87 GLU A N 1
ATOM 698 C CA . GLU A 1 87 ? -4.138 5.376 1.415 1.00 87.88 87 GLU A CA 1
ATOM 699 C C . GLU A 1 87 ? -3.006 4.360 1.576 1.00 87.88 87 GLU A C 1
ATOM 701 O O . GLU A 1 87 ? -1.992 4.446 0.865 1.00 87.88 87 GLU A O 1
ATOM 706 N N . PRO A 1 88 ? -3.166 3.398 2.502 1.00 86.81 88 PRO A N 1
ATOM 707 C CA . PRO A 1 88 ? -2.189 2.345 2.686 1.00 86.81 88 PRO A CA 1
ATOM 708 C C . PRO A 1 88 ? -2.164 1.387 1.493 1.00 86.81 88 PRO A C 1
ATOM 710 O O . PRO A 1 88 ? -3.173 1.141 0.833 1.00 86.81 88 PRO A O 1
ATOM 713 N N . TYR A 1 89 ? -1.012 0.754 1.281 1.00 86.56 89 TYR A N 1
ATOM 714 C CA . TYR A 1 89 ? -0.914 -0.389 0.381 1.00 86.56 89 TYR A CA 1
ATOM 715 C C . TYR A 1 89 ? -1.610 -1.585 1.018 1.00 86.56 89 TYR A C 1
ATOM 717 O O . TYR A 1 89 ? -1.020 -2.300 1.826 1.00 86.56 89 TYR A O 1
ATOM 725 N N . TRP A 1 90 ? -2.873 -1.812 0.659 1.00 87.00 90 TRP A N 1
ATOM 726 C CA . TRP A 1 90 ? -3.670 -2.905 1.220 1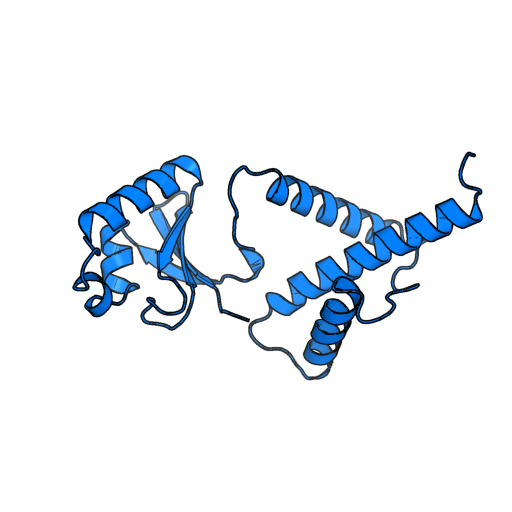.00 87.00 90 TRP A CA 1
ATOM 727 C C . TRP A 1 90 ? -3.051 -4.286 1.000 1.00 87.00 90 TRP A C 1
ATOM 729 O O . TRP A 1 90 ? -3.263 -5.170 1.820 1.00 87.00 90 TRP A O 1
ATOM 739 N N . SER A 1 91 ? -2.227 -4.452 -0.039 1.00 83.69 91 SER A N 1
ATOM 740 C CA . SER A 1 91 ? -1.429 -5.662 -0.267 1.00 83.69 91 SER A CA 1
ATOM 741 C C . SER A 1 91 ? -0.441 -5.974 0.862 1.00 83.69 91 SER A C 1
ATOM 743 O O . SER A 1 91 ? -0.055 -7.124 1.022 1.00 83.69 91 SER A O 1
ATOM 745 N N . GLN A 1 92 ? -0.038 -4.975 1.652 1.00 84.81 92 GLN A N 1
ATOM 746 C CA . GLN A 1 92 ? 0.837 -5.134 2.821 1.00 84.81 92 GLN A CA 1
ATOM 747 C C . GLN A 1 92 ? 0.061 -5.391 4.117 1.00 84.81 92 GLN A C 1
ATOM 749 O O . GLN A 1 92 ? 0.659 -5.709 5.147 1.00 84.81 92 GLN A O 1
ATOM 754 N N . GLY A 1 93 ? -1.257 -5.199 4.085 1.00 87.12 93 GLY A N 1
ATOM 755 C CA . GLY A 1 93 ? -2.140 -5.450 5.208 1.00 87.12 93 GLY A CA 1
ATOM 756 C C . GLY A 1 93 ? -2.652 -6.883 5.218 1.00 87.12 93 GLY A C 1
ATOM 757 O O . GLY A 1 93 ? -2.701 -7.564 4.198 1.00 87.12 93 GLY A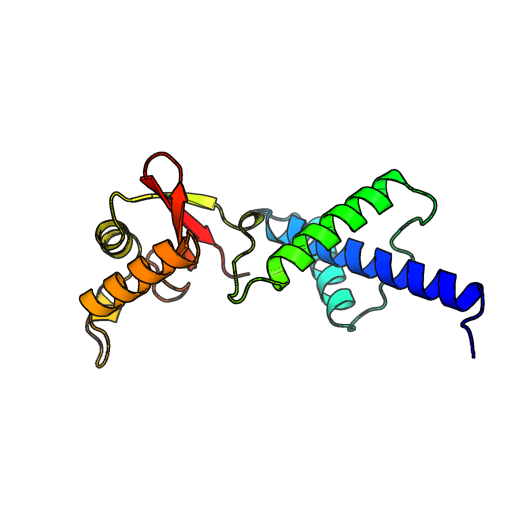 O 1
ATOM 758 N N . SER A 1 94 ? -3.090 -7.321 6.390 1.00 90.50 94 SER A N 1
ATOM 759 C CA . SER A 1 94 ? -3.854 -8.559 6.548 1.00 90.50 94 SER A CA 1
ATOM 760 C C . SER A 1 94 ? -5.135 -8.266 7.311 1.00 90.50 94 SER A C 1
ATOM 762 O O . SER A 1 94 ? -5.145 -7.406 8.194 1.00 90.50 94 SER A O 1
ATOM 764 N N . GLU A 1 95 ? -6.218 -8.959 6.972 1.00 93.06 95 GLU A N 1
ATOM 765 C CA . GLU A 1 95 ? -7.431 -8.909 7.781 1.00 93.06 95 GLU A CA 1
ATOM 766 C C . GLU A 1 95 ? -7.156 -9.603 9.122 1.00 93.06 95 GLU A C 1
ATOM 768 O O . GLU A 1 95 ? -6.740 -10.760 9.170 1.00 93.06 95 GLU A O 1
ATOM 773 N N . ILE A 1 96 ? -7.358 -8.872 10.217 1.00 93.25 96 ILE A N 1
ATOM 774 C CA . ILE A 1 96 ? -7.126 -9.333 11.595 1.00 93.25 96 ILE A CA 1
ATOM 775 C C . ILE A 1 96 ? -8.434 -9.525 12.372 1.00 93.25 96 ILE A C 1
ATOM 777 O O . ILE A 1 96 ? -8.419 -9.812 13.571 1.00 93.25 96 ILE A O 1
ATOM 781 N N . GLY A 1 97 ? -9.575 -9.332 11.711 1.00 93.38 97 GLY A N 1
ATOM 782 C CA . GLY A 1 97 ? -10.893 -9.568 12.277 1.00 93.38 97 GLY A CA 1
ATOM 783 C C . GLY A 1 97 ? -11.975 -8.710 11.640 1.00 93.38 97 GLY A C 1
ATOM 784 O O . GLY A 1 97 ? -11.773 -8.058 10.622 1.00 93.38 97 GLY A O 1
ATOM 785 N N . ASN A 1 98 ? -13.133 -8.698 12.292 1.00 94.38 98 ASN A N 1
ATOM 786 C CA . ASN A 1 98 ? -14.299 -7.923 11.890 1.00 94.38 98 ASN A CA 1
ATOM 787 C C . ASN A 1 98 ? -14.838 -7.147 13.098 1.00 94.38 98 ASN A C 1
ATOM 789 O O . ASN A 1 98 ? -14.709 -7.596 14.245 1.00 94.38 98 ASN A O 1
ATOM 793 N N . ALA A 1 99 ? -15.451 -5.997 12.834 1.00 93.12 99 ALA A N 1
ATOM 794 C CA . ALA A 1 99 ? -16.076 -5.140 13.831 1.00 93.12 99 ALA A CA 1
ATOM 795 C C . ALA A 1 99 ? -17.519 -4.816 13.433 1.00 93.12 99 ALA A C 1
ATOM 797 O O . ALA A 1 99 ? -17.845 -4.686 12.254 1.00 93.12 99 ALA A O 1
ATOM 798 N N . GLN A 1 100 ? -18.391 -4.684 14.430 1.00 91.62 100 GLN A N 1
ATOM 799 C CA . GLN A 1 100 ? -19.797 -4.321 14.205 1.00 91.62 100 GLN A CA 1
ATOM 800 C C . GLN A 1 100 ? -19.977 -2.812 14.001 1.00 91.62 100 GLN A C 1
ATOM 802 O O . GLN A 1 100 ? -20.929 -2.372 13.363 1.00 91.62 100 GLN A O 1
ATOM 807 N N . SER A 1 101 ? -19.060 -2.010 14.541 1.00 92.62 101 SER A N 1
ATOM 808 C CA . SER A 1 101 ? -19.047 -0.558 14.396 1.00 92.62 101 SER A CA 1
ATOM 809 C C . SER A 1 101 ? -17.641 0.007 14.637 1.00 92.62 101 SER A C 1
ATOM 811 O O . SER A 1 101 ? -16.720 -0.713 15.033 1.00 92.62 101 SER A O 1
ATOM 813 N N . VAL A 1 102 ? -17.472 1.315 14.423 1.00 93.19 102 VAL A N 1
ATOM 814 C CA . VAL A 1 102 ? -16.221 2.029 14.737 1.00 93.19 102 VAL A CA 1
ATOM 815 C C . VAL A 1 102 ? -15.908 1.953 16.232 1.00 93.19 102 VAL A C 1
ATOM 817 O O . VAL A 1 102 ? -14.756 1.778 16.619 1.00 93.19 102 VAL A O 1
ATOM 820 N N . GLU A 1 103 ? -16.929 2.059 17.079 1.00 92.38 103 GLU A N 1
ATOM 821 C CA . GLU A 1 103 ? -16.814 1.961 18.534 1.00 92.38 103 GLU A CA 1
ATOM 822 C C . GLU A 1 103 ? -16.287 0.599 18.968 1.00 92.38 103 GLU A C 1
ATOM 824 O O . GLU A 1 103 ? -15.348 0.542 19.758 1.00 92.38 103 GLU A O 1
ATOM 829 N N . ASP A 1 104 ? -16.852 -0.468 18.405 1.00 93.19 104 ASP A N 1
ATOM 830 C CA . ASP A 1 104 ? -16.434 -1.847 18.656 1.00 93.19 104 ASP A CA 1
ATOM 831 C C . ASP A 1 104 ? -14.980 -2.081 18.211 1.00 93.19 104 ASP A C 1
ATOM 833 O O . ASP A 1 104 ? -14.184 -2.679 18.936 1.00 93.19 104 ASP A O 1
ATOM 837 N N . ALA A 1 105 ? -14.587 -1.539 17.053 1.00 93.44 105 ALA A N 1
ATOM 838 C CA . ALA A 1 105 ? -13.200 -1.596 16.598 1.00 93.44 105 ALA A CA 1
ATOM 839 C C . ALA A 1 105 ? -12.249 -0.835 17.541 1.00 93.44 105 ALA A C 1
ATOM 841 O O . ALA A 1 105 ? -11.186 -1.347 17.899 1.00 93.44 105 ALA A O 1
ATOM 842 N N . MET A 1 106 ? -12.630 0.369 17.979 1.00 92.19 106 MET A N 1
ATOM 843 C CA . MET A 1 106 ? -11.849 1.149 18.944 1.00 92.19 106 MET A CA 1
ATOM 844 C C . MET A 1 106 ? -11.709 0.409 20.278 1.00 92.19 106 MET A C 1
ATOM 846 O O . MET A 1 106 ? -10.616 0.382 20.834 1.00 92.19 106 MET A O 1
ATOM 850 N N . ASP A 1 107 ? -12.767 -0.240 20.768 1.00 91.38 107 ASP A N 1
ATOM 851 C CA . ASP A 1 107 ? -12.721 -0.997 22.023 1.00 91.38 107 ASP A CA 1
ATOM 852 C C . ASP A 1 107 ? -11.747 -2.169 21.995 1.00 91.38 107 ASP A C 1
ATOM 854 O O . ASP A 1 107 ? -11.064 -2.426 22.990 1.00 91.38 107 ASP A O 1
ATOM 858 N N . ARG A 1 108 ? -11.688 -2.875 20.864 1.00 92.38 108 ARG A N 1
ATOM 859 C CA . ARG A 1 108 ? -10.885 -4.093 20.716 1.00 92.38 108 ARG A CA 1
ATOM 860 C C . ARG A 1 108 ? -9.430 -3.816 20.364 1.00 92.38 108 ARG A C 1
ATOM 862 O O . ARG A 1 108 ? -8.548 -4.536 20.826 1.00 92.38 108 ARG A O 1
ATOM 869 N N . TYR A 1 109 ? -9.179 -2.821 19.515 1.00 93.50 109 TYR A N 1
ATOM 870 C CA . TYR A 1 109 ? -7.879 -2.671 18.856 1.00 93.50 109 TYR A CA 1
ATOM 871 C C . TYR A 1 109 ? -7.090 -1.429 19.286 1.00 93.50 109 TYR A C 1
ATOM 873 O O . TYR A 1 109 ? -5.880 -1.392 19.051 1.00 93.50 109 TYR A O 1
ATOM 881 N N . TYR A 1 110 ? -7.718 -0.443 19.937 1.00 91.31 110 TYR A N 1
ATOM 882 C CA . TYR A 1 110 ? -7.052 0.760 20.450 1.00 91.31 110 TYR A CA 1
ATOM 883 C C . TYR A 1 110 ? -6.746 0.639 21.954 1.00 91.31 110 TYR A C 1
ATOM 885 O O . TYR A 1 110 ? -7.545 0.123 22.733 1.00 91.31 110 TYR A O 1
ATOM 893 N N . LYS A 1 111 ? -5.588 1.138 22.395 1.00 88.25 111 LYS A N 1
ATOM 894 C CA . LYS A 1 111 ? -5.188 1.147 23.811 1.00 88.25 111 LYS A CA 1
ATOM 895 C C . LYS A 1 111 ? -5.903 2.262 24.592 1.00 88.25 111 LYS A C 1
ATOM 897 O O . LYS A 1 111 ? -5.635 3.449 24.413 1.00 88.25 111 LYS A O 1
ATOM 902 N N . HIS A 1 112 ? -6.802 1.877 25.499 1.00 75.31 112 HIS A N 1
ATOM 903 C CA . HIS A 1 112 ? -7.655 2.796 26.277 1.00 75.31 112 HIS A CA 1
ATOM 904 C C . HIS A 1 112 ? -6.899 3.784 27.177 1.00 75.31 112 HIS A C 1
ATOM 906 O O . HIS A 1 112 ? -7.378 4.891 27.416 1.00 75.31 112 HIS A O 1
ATOM 912 N N . ASP A 1 113 ? -5.700 3.436 27.648 1.00 76.94 113 ASP A N 1
ATOM 913 C CA . ASP A 1 113 ? -4.863 4.299 28.495 1.00 76.94 113 ASP A CA 1
ATOM 914 C C . ASP A 1 113 ? -4.420 5.596 27.789 1.00 76.94 113 ASP A C 1
ATOM 916 O O . ASP A 1 113 ? -4.098 6.593 28.442 1.00 76.94 113 ASP A O 1
ATOM 920 N N . ARG A 1 114 ? -4.443 5.619 26.451 1.00 70.38 114 ARG A N 1
ATOM 921 C CA . ARG A 1 114 ? -4.140 6.804 25.637 1.00 70.38 114 ARG A CA 1
ATOM 922 C C . ARG A 1 114 ? -5.310 7.774 25.507 1.00 70.38 114 ARG A C 1
ATOM 924 O O . ARG A 1 114 ? -5.065 8.969 25.350 1.00 70.38 114 ARG A O 1
ATOM 931 N N . LEU A 1 115 ? -6.549 7.296 25.642 1.00 67.88 115 LEU A N 1
ATOM 932 C CA . LEU A 1 115 ? -7.757 8.132 25.585 1.00 67.88 115 LEU A CA 1
ATOM 933 C C . LEU A 1 115 ? -7.885 9.057 26.800 1.00 67.88 115 LEU A C 1
ATOM 935 O O . LEU A 1 115 ? -8.489 10.115 26.695 1.00 67.88 115 LEU A O 1
ATOM 939 N N . ASN A 1 116 ? -7.272 8.693 27.928 1.00 62.75 116 ASN A N 1
ATOM 940 C CA . ASN A 1 116 ? -7.358 9.444 29.183 1.00 62.75 116 ASN A CA 1
ATOM 941 C C . ASN A 1 116 ? -6.297 10.555 29.316 1.00 62.75 116 ASN A C 1
ATOM 943 O O . ASN A 1 116 ? -6.104 11.104 30.402 1.00 62.75 116 ASN A O 1
ATOM 947 N N . ARG A 1 117 ? -5.567 10.877 28.240 1.00 67.19 117 ARG A N 1
ATOM 948 C CA . ARG A 1 117 ? -4.568 11.956 28.236 1.00 67.19 117 ARG A CA 1
ATOM 949 C C . ARG A 1 117 ? -5.214 13.310 27.923 1.00 67.19 117 ARG A C 1
ATOM 951 O O . ARG A 1 117 ? -6.200 13.353 27.186 1.00 67.19 117 ARG A O 1
ATOM 958 N N . PRO A 1 118 ? -4.645 14.430 28.407 1.00 62.88 118 PRO A N 1
ATOM 959 C CA . PRO A 1 118 ? -5.151 15.762 28.084 1.00 62.88 118 PRO A CA 1
ATOM 960 C C . PRO A 1 118 ? -5.260 15.967 26.564 1.00 62.88 118 PRO A C 1
ATOM 962 O O . PRO A 1 118 ? -4.270 15.828 25.850 1.00 62.88 118 PRO A O 1
ATOM 965 N N . GLY A 1 119 ? -6.467 16.278 26.079 1.00 66.62 119 GLY A N 1
ATOM 966 C CA . GLY A 1 119 ? -6.764 16.502 24.657 1.00 66.62 119 GLY A CA 1
ATOM 967 C C . GLY A 1 119 ? -7.361 15.306 23.902 1.00 66.62 119 GLY A C 1
ATOM 968 O O . GLY A 1 119 ? -7.834 15.492 22.782 1.00 66.62 119 GLY A O 1
ATOM 969 N N . GLY A 1 120 ? -7.393 14.107 24.493 1.00 65.94 120 GLY A N 1
ATOM 970 C CA . GLY A 1 120 ? -8.073 12.943 23.921 1.00 65.94 120 GLY A CA 1
ATOM 971 C C . GLY A 1 120 ? -9.524 12.850 24.393 1.00 65.94 120 GLY A C 1
ATOM 972 O O . GLY A 1 120 ? -9.777 12.756 25.588 1.00 65.94 120 GLY A O 1
ATOM 973 N N . THR A 1 121 ? -10.488 12.851 23.471 1.00 78.81 121 THR A N 1
ATOM 974 C CA . THR A 1 121 ? -11.874 12.457 23.769 1.00 78.81 121 THR A CA 1
ATOM 975 C C . THR A 1 121 ? -12.302 11.345 22.823 1.00 78.81 121 THR A C 1
ATOM 977 O O . THR A 1 121 ? -12.175 11.449 21.601 1.00 78.81 121 THR A O 1
ATOM 980 N N . ARG A 1 122 ? -12.796 10.243 23.397 1.00 84.12 122 ARG A N 1
ATOM 981 C CA . ARG A 1 122 ? -13.162 9.039 22.643 1.00 84.12 122 ARG A CA 1
ATOM 982 C C . ARG A 1 122 ? -14.253 9.313 21.603 1.00 84.12 122 ARG A C 1
ATOM 984 O O . ARG A 1 122 ? -14.137 8.851 20.475 1.00 84.12 122 ARG A O 1
ATOM 991 N N . GLU A 1 123 ? -15.274 10.087 21.962 1.00 84.50 123 GLU A N 1
ATOM 992 C CA . GLU A 1 123 ? -16.393 10.425 21.070 1.00 84.50 123 GLU A CA 1
ATOM 993 C C . GLU A 1 123 ? -15.936 11.183 19.821 1.00 84.50 123 GLU A C 1
ATOM 995 O O . GLU A 1 123 ? -16.325 10.821 18.714 1.00 84.50 123 GLU A O 1
ATOM 1000 N N . ARG A 1 124 ? -15.046 12.172 19.980 1.00 84.56 124 ARG A N 1
ATOM 1001 C CA . ARG A 1 124 ? -14.468 12.920 18.855 1.00 84.56 124 ARG A CA 1
ATOM 1002 C C . ARG A 1 124 ? -13.712 11.993 17.909 1.00 84.56 124 ARG A C 1
ATOM 1004 O O . ARG A 1 124 ? -13.930 12.020 16.708 1.00 84.56 124 ARG A O 1
ATOM 1011 N N . LEU A 1 125 ? -12.874 11.124 18.468 1.00 86.94 125 LEU A N 1
ATOM 1012 C CA . LEU A 1 125 ? -12.108 10.144 17.705 1.00 86.94 125 LEU A CA 1
ATOM 1013 C C . LEU A 1 125 ? -13.007 9.188 16.900 1.00 86.94 125 LEU A C 1
ATOM 1015 O O . LEU A 1 125 ? -12.678 8.857 15.761 1.00 86.94 125 LEU A O 1
ATOM 1019 N N . ILE A 1 126 ? -14.125 8.739 17.472 1.00 90.19 126 ILE A N 1
ATOM 1020 C CA . ILE A 1 126 ? -15.108 7.909 16.763 1.00 90.19 126 ILE A CA 1
ATOM 1021 C C . ILE A 1 126 ? -15.791 8.706 15.648 1.00 90.19 126 ILE A C 1
ATOM 1023 O O . ILE A 1 126 ? -15.912 8.191 14.540 1.00 90.19 126 ILE A O 1
ATOM 1027 N N . ALA A 1 127 ? -16.233 9.935 15.934 1.00 89.69 127 ALA A N 1
ATOM 1028 C CA . ALA A 1 127 ? -16.910 10.791 14.963 1.00 89.69 127 ALA A CA 1
ATOM 1029 C C . ALA A 1 127 ? -16.020 11.070 13.744 1.00 89.69 127 ALA A C 1
ATOM 1031 O O . ALA A 1 127 ? -16.447 10.830 12.617 1.00 8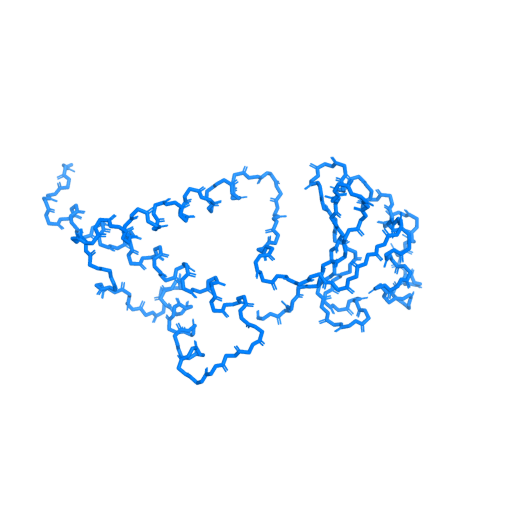9.69 127 ALA A O 1
ATOM 1032 N N . ASP A 1 128 ? -14.762 11.451 13.982 1.00 91.56 128 ASP A N 1
ATOM 1033 C CA . ASP A 1 128 ? -13.777 11.694 12.926 1.00 91.56 128 ASP A CA 1
ATOM 1034 C C . ASP A 1 128 ? -13.600 10.436 12.047 1.00 91.56 128 ASP A C 1
ATOM 1036 O O . ASP A 1 128 ? -13.638 10.510 10.824 1.00 91.56 128 ASP A O 1
ATOM 1040 N N . ARG A 1 129 ? -13.491 9.244 12.654 1.00 92.62 129 ARG A N 1
ATOM 1041 C CA . ARG A 1 129 ? -13.329 7.970 11.920 1.00 92.62 129 ARG A CA 1
ATOM 1042 C C . ARG A 1 129 ? -14.568 7.548 11.135 1.00 92.62 129 ARG A C 1
ATOM 1044 O O . ARG A 1 129 ? -14.431 6.929 10.085 1.00 92.62 129 ARG A O 1
ATOM 1051 N N . LYS A 1 130 ? -15.770 7.830 11.643 1.00 93.56 130 LYS A N 1
ATOM 1052 C CA . LYS A 1 130 ? -17.018 7.578 10.908 1.00 93.56 130 LYS A CA 1
ATOM 1053 C C . LYS A 1 130 ? -17.074 8.431 9.646 1.00 93.56 130 LYS A C 1
ATOM 1055 O O . LYS A 1 130 ? -17.335 7.891 8.579 1.00 93.56 130 LYS A O 1
ATOM 1060 N N . GLN A 1 131 ? -16.725 9.711 9.763 1.00 93.75 131 GLN A N 1
ATOM 1061 C CA . GLN A 1 131 ? -16.621 10.599 8.611 1.00 93.75 131 GLN A CA 1
ATOM 1062 C C . GLN A 1 131 ? -15.559 10.110 7.612 1.00 93.75 131 GLN A C 1
ATOM 1064 O O . GLN A 1 131 ? -15.827 10.047 6.418 1.00 93.75 131 GLN A O 1
ATOM 1069 N N . GLU A 1 132 ? -14.378 9.689 8.080 1.00 93.81 132 GLU A N 1
ATOM 1070 C CA . GLU A 1 132 ? -13.355 9.128 7.185 1.00 93.81 132 GLU A CA 1
ATOM 1071 C C . GLU A 1 132 ? -13.835 7.878 6.441 1.00 93.81 132 GLU A C 1
ATOM 1073 O O . GLU A 1 132 ? -13.560 7.740 5.252 1.00 93.81 132 GLU A O 1
ATOM 1078 N N . LEU A 1 133 ? -14.566 6.983 7.113 1.00 93.44 133 LEU A N 1
ATOM 1079 C CA . LEU A 1 133 ? -15.154 5.806 6.474 1.00 93.44 133 LEU A CA 1
ATOM 1080 C C . LEU A 1 133 ? -16.147 6.181 5.373 1.00 93.44 133 LEU A C 1
ATOM 1082 O O . LEU A 1 133 ? -16.153 5.528 4.336 1.00 93.44 133 LEU A O 1
ATOM 1086 N N . GLU A 1 134 ? -16.972 7.203 5.593 1.00 91.88 134 GLU A N 1
ATOM 1087 C CA . GLU A 1 134 ? -17.937 7.690 4.601 1.00 91.88 134 GLU A CA 1
ATOM 1088 C C . GLU A 1 134 ? -17.246 8.349 3.398 1.00 91.88 134 GLU A C 1
ATOM 1090 O O . GLU A 1 134 ? -17.698 8.198 2.266 1.00 91.88 134 GLU A O 1
ATOM 1095 N N . GLU A 1 135 ? -16.143 9.065 3.627 1.00 92.12 135 GLU A N 1
ATOM 1096 C CA . GLU A 1 135 ? -15.423 9.800 2.580 1.00 92.12 135 GLU A CA 1
ATOM 1097 C C . GLU A 1 135 ? -14.426 8.936 1.793 1.00 92.12 135 GLU A C 1
ATOM 1099 O O . GLU A 1 135 ? -14.159 9.215 0.622 1.00 92.12 135 GLU A O 1
ATOM 1104 N N . LYS A 1 136 ? -13.820 7.934 2.441 1.00 92.25 136 LYS A N 1
ATOM 1105 C CA . LYS A 1 136 ? -12.639 7.212 1.930 1.00 92.25 136 LYS A CA 1
ATOM 1106 C C . LYS A 1 136 ? -12.846 5.702 1.815 1.00 92.25 136 LYS A C 1
ATOM 1108 O O . LYS A 1 136 ? -11.935 5.022 1.348 1.00 92.25 136 LYS A O 1
ATOM 1113 N N . ASP A 1 137 ? -13.972 5.169 2.294 1.00 92.19 137 ASP A N 1
ATOM 1114 C CA . ASP A 1 137 ? -14.251 3.734 2.495 1.00 92.19 137 ASP A CA 1
ATOM 1115 C C . ASP A 1 137 ? -13.337 3.025 3.519 1.00 92.19 137 ASP A C 1
ATOM 1117 O O . ASP A 1 137 ? -13.397 1.801 3.697 1.00 92.19 137 ASP A O 1
ATOM 1121 N N . PHE A 1 138 ? -12.494 3.776 4.235 1.00 94.94 138 PHE A N 1
ATOM 1122 C CA . PHE A 1 138 ? -11.665 3.271 5.325 1.00 94.94 138 PHE A CA 1
ATOM 1123 C C . PHE A 1 138 ? -11.336 4.360 6.351 1.00 94.94 138 PHE A C 1
ATOM 1125 O O . PHE A 1 138 ? -11.326 5.545 6.035 1.00 94.94 138 PHE A O 1
ATOM 1132 N N . ALA A 1 139 ? -10.989 3.951 7.571 1.00 95.12 139 ALA A N 1
ATOM 1133 C CA . ALA A 1 139 ? -10.485 4.858 8.601 1.00 95.12 139 ALA A CA 1
ATOM 1134 C C . ALA A 1 139 ? -9.372 4.213 9.429 1.00 95.12 139 ALA A C 1
ATOM 1136 O O . ALA A 1 139 ? -9.355 2.996 9.642 1.00 95.12 139 ALA A O 1
ATOM 1137 N N . CYS A 1 140 ? -8.443 5.031 9.928 1.00 93.88 140 CYS A N 1
ATOM 1138 C CA . CYS A 1 140 ? -7.401 4.570 10.844 1.00 93.88 140 CYS A CA 1
ATOM 1139 C C . CYS A 1 140 ? -7.963 4.465 12.268 1.00 93.88 140 CYS A C 1
ATOM 1141 O O . CYS A 1 140 ? -8.284 5.463 12.911 1.00 93.88 140 CYS A O 1
ATOM 1143 N N . VAL A 1 141 ? -8.068 3.246 12.793 1.00 93.06 141 VAL A N 1
ATOM 1144 C CA . VAL A 1 141 ? -8.501 2.984 14.173 1.00 93.06 141 VAL A CA 1
ATOM 1145 C C . VAL A 1 141 ? -7.375 3.307 15.141 1.00 93.06 141 VAL A C 1
ATOM 1147 O O . VAL A 1 141 ? -7.574 4.063 16.091 1.00 93.06 141 VAL A O 1
ATOM 1150 N N . ALA A 1 142 ? -6.179 2.781 14.891 1.00 91.75 142 ALA A N 1
ATOM 1151 C CA . ALA A 1 142 ? -5.047 2.928 15.791 1.00 91.75 142 ALA A CA 1
ATOM 1152 C C . ALA A 1 142 ? -3.735 3.043 15.018 1.00 91.75 142 ALA A C 1
ATOM 1154 O O . ALA A 1 142 ? -3.488 2.303 14.067 1.00 91.75 142 ALA A O 1
ATOM 1155 N N . SER A 1 143 ? -2.859 3.940 15.469 1.00 89.62 143 SER A N 1
ATOM 1156 C CA . SER A 1 143 ? -1.473 3.956 15.008 1.00 89.62 143 SER A CA 1
ATOM 1157 C C . SER A 1 143 ? -0.729 2.713 15.514 1.00 89.62 143 SER A C 1
ATOM 1159 O O . SER A 1 143 ? -1.164 2.061 16.464 1.00 89.62 143 SER A O 1
ATOM 1161 N N . HIS A 1 144 ? 0.448 2.435 14.950 1.00 87.94 144 HIS A N 1
ATOM 1162 C CA . HIS A 1 144 ? 1.349 1.388 15.447 1.00 87.94 144 HIS A CA 1
ATOM 1163 C C . HIS A 1 144 ? 1.626 1.500 16.959 1.00 87.94 144 HIS A C 1
ATOM 1165 O O . HIS A 1 144 ? 1.733 0.497 17.659 1.00 87.94 144 HIS A O 1
ATOM 1171 N N . HIS A 1 145 ? 1.727 2.721 17.491 1.00 86.06 145 HIS A N 1
ATOM 1172 C CA . HIS A 1 145 ? 2.021 2.937 18.909 1.00 86.06 145 HIS A CA 1
ATOM 1173 C C . HIS A 1 145 ? 0.796 2.764 19.813 1.00 86.06 145 HIS A C 1
ATOM 1175 O O . HIS A 1 145 ? 0.934 2.347 20.970 1.00 86.06 145 HIS A O 1
ATOM 1181 N N . ASP A 1 146 ? -0.387 3.061 19.281 1.00 88.12 146 ASP A N 1
ATOM 1182 C CA . ASP A 1 146 ? -1.636 3.100 20.040 1.00 88.12 146 ASP A CA 1
ATOM 1183 C C . ASP A 1 146 ? -2.468 1.825 19.889 1.00 88.12 146 ASP A C 1
ATOM 1185 O O . ASP A 1 146 ? -3.450 1.652 20.605 1.00 88.12 146 ASP A O 1
ATOM 1189 N N . SER A 1 147 ? -2.085 0.912 18.997 1.00 90.25 147 SER A N 1
ATOM 1190 C CA . SER A 1 147 ? -2.773 -0.364 18.844 1.00 90.25 147 SER A CA 1
ATOM 1191 C C . SER A 1 147 ? -2.334 -1.389 19.879 1.00 90.25 147 SER A C 1
ATOM 1193 O O . SER A 1 147 ? -1.192 -1.395 20.355 1.00 90.25 147 SER A O 1
ATOM 1195 N N . VAL A 1 148 ? -3.246 -2.298 20.213 1.00 90.62 148 VAL A N 1
ATOM 1196 C CA . VAL A 1 148 ? -3.002 -3.397 21.161 1.00 90.62 148 VAL A CA 1
ATOM 1197 C C . VAL A 1 148 ? -1.926 -4.359 20.650 1.00 90.62 148 VAL A C 1
ATOM 1199 O O . VAL A 1 148 ? -1.101 -4.826 21.430 1.00 90.62 148 VAL A O 1
ATOM 1202 N N . ASN A 1 149 ? -1.897 -4.615 19.342 1.00 87.06 149 ASN A N 1
ATOM 1203 C CA . ASN A 1 149 ? -1.003 -5.580 18.700 1.00 87.06 149 ASN A CA 1
ATOM 1204 C C . ASN A 1 149 ? 0.297 -4.967 18.147 1.00 87.06 149 ASN A C 1
ATOM 1206 O O . ASN A 1 149 ? 1.103 -5.693 17.571 1.00 87.06 149 ASN A O 1
ATOM 1210 N N . GLY A 1 150 ? 0.506 -3.654 18.292 1.00 87.75 150 GLY A N 1
ATOM 1211 C CA . GLY A 1 150 ? 1.679 -2.985 17.731 1.00 87.75 150 GLY A CA 1
ATOM 1212 C C . GLY A 1 150 ? 1.675 -2.945 16.200 1.00 87.75 150 GLY A C 1
ATOM 1213 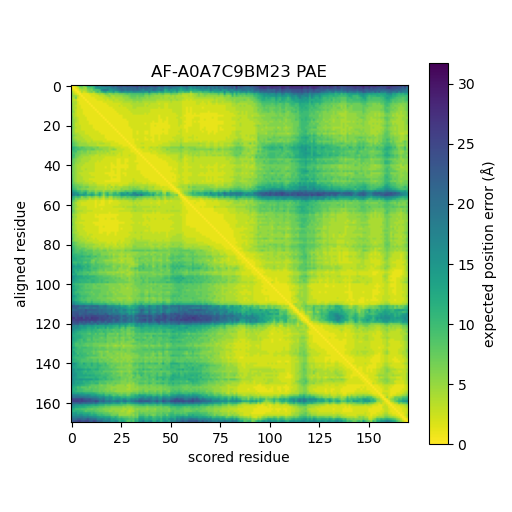O O . GLY A 1 150 ? 2.727 -3.001 15.584 1.00 87.75 150 GLY A O 1
ATOM 1214 N N . GLN A 1 151 ? 0.508 -2.902 15.560 1.00 90.56 151 GLN A N 1
ATOM 1215 C CA . GLN A 1 151 ? 0.350 -2.671 14.119 1.00 90.56 151 GLN A CA 1
ATOM 1216 C C . GLN A 1 151 ? -0.461 -1.398 13.880 1.00 90.56 151 GLN A C 1
ATOM 1218 O O . GLN A 1 151 ? -1.196 -0.961 14.761 1.00 90.56 151 GLN A O 1
ATOM 1223 N N . MET A 1 152 ? -0.371 -0.778 12.707 1.00 92.94 152 MET A N 1
ATOM 1224 C CA . MET A 1 152 ? -1.401 0.197 12.341 1.00 92.94 152 MET A CA 1
ATOM 1225 C C . MET A 1 152 ? -2.698 -0.564 12.074 1.00 92.94 152 MET A C 1
ATOM 1227 O O . MET A 1 152 ? -2.683 -1.551 11.342 1.00 92.94 152 MET A O 1
ATOM 1231 N N . VAL A 1 153 ? -3.802 -0.132 12.671 1.00 95.06 153 VAL A N 1
ATOM 1232 C CA . VAL A 1 153 ? -5.100 -0.797 12.537 1.00 95.06 153 VAL A CA 1
ATOM 1233 C C . VAL A 1 153 ? -6.047 0.111 11.780 1.00 95.06 153 VAL A C 1
ATOM 1235 O O . VAL A 1 153 ? -6.254 1.260 12.169 1.00 95.06 153 VAL A O 1
ATOM 1238 N N . PHE A 1 154 ? -6.652 -0.429 10.732 1.00 95.88 154 PHE A N 1
ATOM 1239 C CA . PHE A 1 154 ? -7.638 0.244 9.903 1.00 95.88 154 PHE A CA 1
ATOM 1240 C C . PHE A 1 154 ? -8.945 -0.537 9.902 1.00 95.88 154 PHE A C 1
ATOM 1242 O O . PHE A 1 154 ? -8.956 -1.753 10.076 1.00 95.88 154 PHE A O 1
ATOM 1249 N N . ILE A 1 155 ? -10.042 0.165 9.669 1.00 96.00 155 ILE A N 1
ATOM 1250 C CA . ILE A 1 155 ? -11.343 -0.422 9.347 1.00 96.00 155 ILE A CA 1
ATOM 1251 C C . ILE A 1 155 ? -11.704 -0.066 7.919 1.00 96.00 155 ILE A C 1
ATOM 1253 O O . ILE A 1 155 ? -11.378 1.031 7.469 1.00 96.00 155 ILE A O 1
ATOM 1257 N N . ARG A 1 156 ? -12.365 -0.989 7.222 1.00 94.69 156 ARG A N 1
ATOM 1258 C CA . ARG A 1 156 ? -12.846 -0.813 5.850 1.00 94.69 156 ARG A CA 1
ATOM 1259 C C . ARG A 1 156 ? -14.277 -1.297 5.726 1.00 94.69 156 ARG A C 1
ATOM 1261 O O . ARG A 1 156 ? -14.610 -2.350 6.273 1.00 94.69 156 ARG A O 1
ATOM 1268 N N . SER A 1 157 ? -15.080 -0.571 4.961 1.00 89.00 157 SER A N 1
ATOM 1269 C CA . SER A 1 157 ? -16.417 -1.020 4.582 1.00 89.00 157 SER A CA 1
ATOM 1270 C C . SER A 1 157 ? -16.308 -2.125 3.533 1.00 89.00 157 SER A C 1
ATOM 1272 O O . SER A 1 157 ? -15.804 -1.907 2.435 1.00 89.00 157 SER A O 1
ATOM 1274 N N . MET A 1 158 ? -16.776 -3.324 3.873 1.00 81.12 158 MET A N 1
ATOM 1275 C CA . MET A 1 158 ? -16.926 -4.450 2.949 1.00 81.12 158 MET A CA 1
ATOM 1276 C C . MET A 1 158 ? -18.412 -4.823 2.897 1.00 81.12 158 MET A C 1
ATOM 1278 O O . MET A 1 158 ? -19.148 -4.548 3.840 1.00 81.12 158 MET A O 1
ATOM 1282 N N . GLY A 1 159 ? -18.883 -5.452 1.815 1.00 67.00 159 GLY A N 1
ATOM 1283 C CA . GLY A 1 159 ? -20.317 -5.656 1.525 1.00 67.00 159 GLY A CA 1
ATOM 1284 C C . GLY A 1 159 ? -21.185 -6.364 2.591 1.00 67.00 159 GLY A C 1
ATOM 1285 O O . GLY A 1 159 ? -22.383 -6.503 2.373 1.00 67.00 159 GLY A O 1
ATOM 1286 N N . GLY A 1 160 ? -20.621 -6.796 3.727 1.00 67.62 160 GLY A N 1
ATOM 1287 C CA . GLY A 1 160 ? -21.334 -7.369 4.875 1.00 67.62 160 GLY A CA 1
ATOM 1288 C C . GLY A 1 160 ? -20.932 -6.821 6.257 1.00 67.62 160 GLY A C 1
ATOM 1289 O O . GLY A 1 160 ? -21.319 -7.423 7.256 1.00 67.62 160 GLY A O 1
ATOM 1290 N N . GLY A 1 161 ? -20.158 -5.731 6.350 1.00 83.12 161 GLY A N 1
ATOM 1291 C CA . GLY A 1 161 ? -19.730 -5.148 7.632 1.00 83.12 161 GLY A CA 1
ATOM 1292 C C . GLY A 1 161 ? -18.382 -4.423 7.575 1.00 83.12 161 GLY A C 1
ATOM 1293 O O . GLY A 1 161 ? -17.853 -4.153 6.496 1.00 83.12 161 GLY A O 1
ATOM 1294 N N . LEU A 1 162 ? -17.818 -4.106 8.747 1.00 93.44 162 LEU A N 1
ATOM 1295 C CA . LEU A 1 162 ? -16.483 -3.513 8.846 1.00 93.44 162 LEU A CA 1
ATOM 1296 C C . LEU A 1 162 ? -15.425 -4.604 9.023 1.00 93.44 162 LEU A C 1
ATOM 1298 O O . LEU A 1 162 ? -15.364 -5.261 10.066 1.00 93.44 162 LEU A O 1
ATOM 1302 N N . SER A 1 163 ? -14.547 -4.742 8.035 1.00 95.50 163 SER A N 1
ATOM 130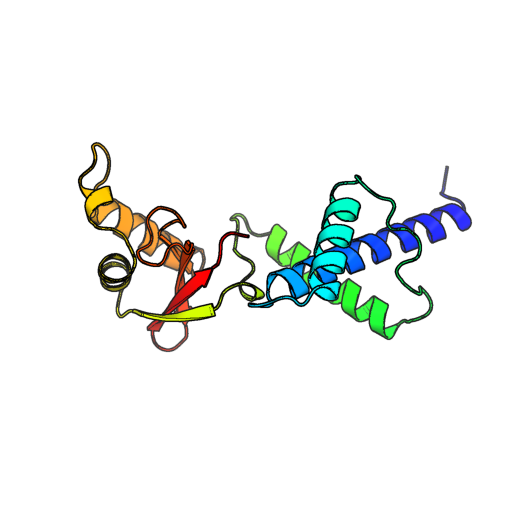3 C CA . SER A 1 163 ? -13.351 -5.577 8.159 1.00 95.50 163 SER A CA 1
ATOM 1304 C C . SER A 1 163 ? -12.226 -4.777 8.804 1.00 95.50 163 SER A C 1
ATOM 1306 O O . SER A 1 163 ? -11.995 -3.615 8.460 1.00 95.50 163 SER A O 1
ATOM 1308 N N . VAL A 1 164 ? -11.507 -5.403 9.732 1.00 95.50 164 VAL A N 1
ATOM 1309 C CA . VAL A 1 164 ? -10.391 -4.801 10.464 1.00 95.50 164 VAL A CA 1
ATOM 1310 C C . VAL A 1 164 ? -9.085 -5.308 9.875 1.00 95.50 164 VAL A C 1
ATOM 1312 O O . VAL A 1 164 ? -8.840 -6.511 9.818 1.00 95.50 164 VAL A O 1
ATOM 1315 N N . TRP A 1 165 ? -8.226 -4.385 9.465 1.00 95.44 165 TRP A N 1
ATOM 1316 C CA . TRP A 1 165 ? -6.969 -4.666 8.788 1.00 95.44 165 TRP A CA 1
ATOM 1317 C C . TRP A 1 165 ? -5.786 -4.203 9.631 1.00 95.44 165 TRP A C 1
ATOM 1319 O O . TRP A 1 165 ? -5.749 -3.063 10.091 1.00 95.44 165 TRP A O 1
ATOM 1329 N N . GLY A 1 166 ? -4.814 -5.091 9.817 1.00 93.88 166 GLY A N 1
ATOM 1330 C CA . GLY A 1 166 ? -3.542 -4.807 10.471 1.00 93.88 166 GLY A CA 1
ATOM 1331 C C . GLY A 1 166 ? -2.440 -4.597 9.441 1.00 93.88 166 GLY A C 1
ATOM 1332 O O . GLY A 1 166 ? -2.238 -5.443 8.566 1.00 93.88 166 GLY A O 1
ATOM 1333 N N . LEU A 1 167 ? -1.721 -3.481 9.552 1.00 90.44 167 LEU A N 1
ATOM 1334 C CA . LEU A 1 167 ? -0.549 -3.164 8.744 1.00 90.44 167 LEU A CA 1
ATOM 1335 C C . LEU A 1 167 ? 0.712 -3.127 9.620 1.00 90.44 167 LEU A C 1
ATOM 1337 O O . LEU A 1 167 ? 0.780 -2.326 10.562 1.00 90.44 167 LEU A O 1
ATOM 1341 N N . PRO A 1 168 ? 1.727 -3.957 9.328 1.00 81.00 168 PRO A N 1
ATOM 1342 C CA . PRO A 1 168 ? 2.991 -3.913 10.047 1.00 81.00 168 PRO A CA 1
ATOM 1343 C C . PRO A 1 168 ? 3.738 -2.608 9.743 1.00 81.00 168 PRO A C 1
ATOM 1345 O O . PRO A 1 168 ? 3.720 -2.116 8.616 1.00 81.00 168 PRO A O 1
ATOM 1348 N N . MET A 1 169 ? 4.435 -2.061 10.739 1.00 71.50 169 MET A N 1
ATOM 1349 C CA . MET A 1 169 ? 5.404 -0.989 10.507 1.00 71.50 169 MET A CA 1
ATOM 1350 C C . MET A 1 169 ? 6.723 -1.648 10.074 1.00 71.50 169 MET A C 1
ATOM 1352 O O . MET A 1 169 ? 7.284 -2.431 10.839 1.00 71.50 169 MET A O 1
ATOM 1356 N N . ARG A 1 170 ? 7.177 -1.403 8.839 1.00 60.00 170 ARG A N 1
ATOM 1357 C CA . ARG A 1 170 ? 8.446 -1.920 8.290 1.00 60.00 170 ARG A CA 1
ATOM 1358 C C . ARG A 1 170 ? 9.417 -0.795 7.956 1.00 60.00 170 ARG A C 1
ATOM 1360 O O . ARG A 1 170 ? 8.951 0.261 7.476 1.00 60.00 170 ARG A O 1
#

Foldseek 3Di:
DPDDPVRVVQVVQVLLLLLVLVVLLLQLLQDPDDDPVSVVSNVVSVCCNVVVDPSGPPDDPVPPVVVVVSVVSVVVVVVQVPDPDHDDPCSNKDFPFFAQALLRCLVQWFAPVVQPDPPHDPVVLRVVQVVCCVVPQKGFSDPLVGTPVSFGWMWGDDPPHITIITHHDD

Radius of gyration: 20.49 Å; Cα contacts (8 Å, |Δi|>4): 206; chains: 1; bounding box: 44×36×60 Å